Protein AF-A0A645AF85-F1 (afdb_monomer_lite)

Foldseek 3Di:
DVCPVVLLVDADEEEAEEQDDDPVVRVVVCPVVDPPSNVVSHLYYYYQYYKDQLVPDDPVVSVVVCVVVVHNHIDDPGPVVSVVVRVVSRPD

Organism: NCBI:txid1076179

InterPro domains:
  IPR026816 Flavodoxin domain [PF12724] (2-75)

Sequence (92 aa):
MEHKDQLLKKKLGLFICGMEEKEEEISKQLALNYPEDLLSHAVVKTSFGGQLLFSRMAPFTRWLMQKMSKTKEDVKKIRTNAINEFAQALAH

Radius of gyration: 16.24 Å; chains: 1; bounding box: 34×24×43 Å

Secondary structure (DSSP, 8-state):
-TTHHHHTTS--EEEE--S---HHHHHHHHHHHS-HHHHHH-SEEEE-EEEE-GGGS-HHHHHHHHHHHT-SSPEEEE-HHHHHHHHHHHH-

pLDDT: mean 92.66, std 6.54, range [58.16, 97.69]

Structure (mmCIF, N/CA/C/O backbone):
data_AF-A0A645AF85-F1
#
_entry.id   AF-A0A645AF85-F1
#
loop_
_atom_site.group_PDB
_atom_site.id
_atom_site.type_symbol
_atom_site.label_atom_id
_atom_site.label_alt_id
_atom_site.label_comp_id
_atom_site.label_asym_id
_atom_site.label_entity_id
_atom_site.label_seq_id
_atom_site.pdbx_PDB_ins_code
_atom_site.Cartn_x
_atom_site.Cartn_y
_atom_site.Cartn_z
_atom_site.occupancy
_atom_site.B_iso_or_equiv
_atom_site.auth_seq_id
_atom_site.auth_comp_id
_atom_site.auth_asym_id
_atom_site.auth_atom_id
_atom_site.pdbx_PDB_model_num
ATOM 1 N N . MET A 1 1 ? -14.927 14.305 0.775 1.00 58.16 1 MET A N 1
ATOM 2 C CA . MET A 1 1 ? -15.117 12.837 0.786 1.00 58.16 1 MET A CA 1
ATOM 3 C C . MET A 1 1 ? -16.445 12.540 1.463 1.00 58.16 1 MET A C 1
ATOM 5 O O . MET A 1 1 ? -16.549 12.763 2.661 1.00 58.16 1 MET A O 1
ATOM 9 N N . GLU A 1 2 ? -17.447 12.089 0.709 1.00 67.56 2 GLU A N 1
ATOM 10 C CA . GLU A 1 2 ? -18.859 12.004 1.140 1.00 67.56 2 GLU A CA 1
ATOM 11 C C . GLU A 1 2 ? -19.167 10.982 2.255 1.00 67.56 2 GLU A C 1
ATOM 13 O O . GLU A 1 2 ? -20.282 10.955 2.763 1.00 67.56 2 GLU A O 1
ATOM 18 N N . HIS A 1 3 ? -18.193 10.184 2.713 1.00 86.94 3 HIS A N 1
ATOM 19 C CA . HIS A 1 3 ? -18.426 9.143 3.730 1.00 86.94 3 HIS A CA 1
ATOM 20 C C . HIS A 1 3 ? -17.395 9.109 4.868 1.00 86.94 3 HIS A C 1
ATOM 22 O O . HIS A 1 3 ? -17.337 8.135 5.618 1.00 86.94 3 HIS A O 1
ATOM 28 N N . LYS A 1 4 ? -16.582 10.162 5.030 1.00 86.50 4 LYS A N 1
ATOM 29 C CA . LYS A 1 4 ? -15.508 10.207 6.042 1.00 86.50 4 LYS A CA 1
ATOM 30 C C . LYS A 1 4 ? -16.023 9.897 7.454 1.00 86.50 4 LYS A C 1
ATOM 32 O O . LYS A 1 4 ? -15.470 9.032 8.127 1.00 86.50 4 LYS A O 1
ATOM 37 N N . ASP A 1 5 ? -17.133 10.512 7.852 1.00 90.81 5 ASP A N 1
ATOM 38 C CA . ASP A 1 5 ? -17.722 10.326 9.187 1.00 90.81 5 ASP A CA 1
ATOM 39 C C . ASP A 1 5 ? -18.249 8.906 9.425 1.00 90.81 5 ASP A C 1
ATOM 41 O O . ASP A 1 5 ? -18.369 8.463 10.565 1.00 90.81 5 ASP A O 1
ATOM 45 N N . GLN A 1 6 ? -18.579 8.174 8.358 1.00 93.56 6 GLN A N 1
ATOM 46 C CA . GLN A 1 6 ? -18.990 6.775 8.457 1.00 93.56 6 GLN A CA 1
ATOM 47 C C . GLN A 1 6 ? -17.773 5.863 8.634 1.00 93.56 6 GLN A C 1
ATOM 49 O O . GLN A 1 6 ? -17.820 4.928 9.432 1.00 93.56 6 GLN A O 1
ATOM 54 N N . LEU A 1 7 ? -16.672 6.158 7.934 1.00 92.94 7 LEU A N 1
ATOM 55 C CA . LEU A 1 7 ? -15.418 5.408 8.040 1.00 92.94 7 LEU A CA 1
ATOM 56 C C . LEU A 1 7 ? -14.780 5.555 9.427 1.00 92.94 7 LEU A C 1
ATOM 58 O O . LEU A 1 7 ? -14.314 4.565 9.985 1.00 92.94 7 LEU A O 1
ATOM 62 N N . LEU A 1 8 ? -14.855 6.748 10.026 1.00 94.81 8 LEU A N 1
ATOM 63 C CA . LEU A 1 8 ? -14.379 7.015 11.392 1.00 94.81 8 LEU A CA 1
ATOM 64 C C . LEU A 1 8 ? -15.165 6.262 12.484 1.00 94.81 8 LEU A C 1
ATOM 66 O O . LEU A 1 8 ? -14.747 6.220 13.635 1.00 94.81 8 LEU A O 1
ATOM 70 N N . LYS A 1 9 ? -16.297 5.632 12.146 1.00 95.31 9 LYS A N 1
ATOM 71 C CA . LYS A 1 9 ? -17.093 4.800 13.069 1.00 95.31 9 LYS A CA 1
ATOM 72 C C . LYS A 1 9 ? -16.825 3.301 12.911 1.00 95.31 9 LYS A C 1
ATOM 74 O O 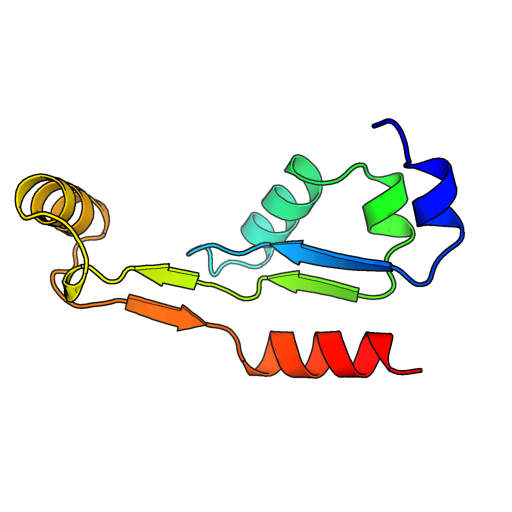. LYS A 1 9 ? -17.493 2.489 13.549 1.00 95.31 9 LYS A O 1
ATOM 79 N N . LYS A 1 10 ? -15.909 2.909 12.024 1.00 94.12 10 LYS A N 1
ATOM 80 C CA . LYS A 1 10 ? -15.596 1.509 11.713 1.00 94.12 10 LYS A CA 1
ATOM 81 C C . LYS A 1 10 ? -14.150 1.195 12.063 1.00 94.12 10 LYS A C 1
ATOM 83 O O . LYS A 1 10 ? -13.298 2.077 12.057 1.00 94.12 10 LYS A O 1
ATOM 88 N N . LYS A 1 11 ? -13.865 -0.084 12.304 1.00 95.12 11 LYS A N 1
ATOM 89 C CA . LYS A 1 11 ? -12.489 -0.579 12.301 1.00 95.12 11 LYS A CA 1
ATOM 90 C C . LYS A 1 11 ? -11.941 -0.444 10.879 1.00 95.12 11 LYS A C 1
ATOM 92 O O . LYS A 1 11 ? -12.494 -1.034 9.953 1.00 95.12 11 LYS A O 1
ATOM 97 N N . LEU A 1 12 ? -10.914 0.384 10.708 1.00 95.81 12 LEU A N 1
ATOM 98 C CA . LEU A 1 12 ? -10.424 0.807 9.397 1.00 95.81 12 LEU A CA 1
ATOM 99 C C . LEU A 1 12 ? -8.994 0.315 9.176 1.00 95.81 12 LEU A C 1
ATOM 101 O O . LEU A 1 12 ? -8.124 0.558 10.004 1.00 95.81 12 LEU A O 1
ATOM 105 N N . GLY A 1 13 ? -8.750 -0.338 8.044 1.00 97.12 13 GLY A N 1
ATOM 106 C CA . GLY A 1 13 ? -7.408 -0.617 7.542 1.00 97.12 13 GLY A CA 1
ATOM 107 C C . GLY A 1 13 ? -7.201 0.122 6.227 1.00 97.12 13 GLY A C 1
ATOM 108 O O . GLY A 1 13 ? -8.086 0.107 5.372 1.00 97.12 13 GLY A O 1
ATOM 109 N N . LEU A 1 14 ? -6.052 0.773 6.066 1.00 97.62 14 LEU A N 1
ATOM 110 C CA . LEU A 1 14 ? -5.701 1.513 4.853 1.00 97.62 14 LEU A CA 1
ATOM 111 C C . LEU A 1 14 ? -4.507 0.864 4.164 1.00 97.62 14 LEU A C 1
ATOM 113 O O . LEU A 1 14 ? -3.559 0.435 4.814 1.00 97.62 14 LEU A O 1
ATOM 117 N N . PHE A 1 15 ? -4.525 0.795 2.841 1.00 97.62 15 PHE A N 1
ATOM 118 C CA . PHE A 1 15 ? -3.393 0.248 2.112 1.00 97.62 15 PHE A CA 1
ATOM 119 C C . PHE A 1 15 ? -3.197 0.948 0.781 1.00 97.62 15 PHE A C 1
ATOM 121 O O . PHE A 1 15 ? -4.151 1.402 0.158 1.00 97.62 15 PHE A O 1
ATOM 128 N N . ILE A 1 16 ? -1.955 0.978 0.319 1.00 97.38 16 ILE A N 1
ATOM 129 C CA . ILE A 1 16 ? -1.624 1.368 -1.050 1.00 97.38 16 ILE A CA 1
ATOM 130 C C . ILE A 1 16 ? -0.978 0.202 -1.794 1.00 97.38 16 ILE A C 1
ATOM 132 O O . ILE A 1 16 ? -0.406 -0.709 -1.193 1.00 97.38 16 ILE A O 1
ATOM 136 N N . CYS A 1 17 ? -1.057 0.251 -3.120 1.00 96.00 17 CYS A N 1
ATOM 137 C CA . CYS A 1 17 ? -0.344 -0.656 -4.010 1.00 96.00 17 CYS A CA 1
ATOM 138 C C . CYS A 1 17 ? 0.615 0.166 -4.869 1.00 96.00 17 CYS A C 1
ATOM 140 O O . CYS A 1 17 ? 0.231 1.194 -5.426 1.00 96.00 17 CYS A O 1
ATOM 142 N N . GLY A 1 18 ? 1.855 -0.289 -5.000 1.00 92.38 18 GLY A N 1
ATOM 143 C CA . GLY A 1 18 ? 2.889 0.463 -5.696 1.00 92.38 18 GLY A CA 1
ATOM 144 C C . GLY A 1 18 ? 4.226 -0.261 -5.743 1.00 92.38 18 GLY A C 1
ATOM 145 O O . GLY A 1 18 ? 4.440 -1.265 -5.070 1.00 92.38 18 GLY A O 1
ATOM 146 N N . MET A 1 19 ? 5.130 0.263 -6.567 1.00 90.94 19 MET A N 1
ATOM 147 C CA . MET A 1 19 ? 6.483 -0.281 -6.740 1.00 90.94 19 MET A CA 1
ATOM 148 C C . MET A 1 19 ? 7.501 0.316 -5.761 1.00 90.94 19 MET A C 1
ATOM 150 O O . MET A 1 19 ? 8.665 -0.075 -5.797 1.00 90.94 19 MET A O 1
ATOM 154 N N . GLU A 1 20 ? 7.076 1.269 -4.930 1.00 92.44 20 GLU A N 1
ATOM 155 C CA . GLU A 1 20 ? 7.933 1.894 -3.930 1.00 92.44 20 GLU A CA 1
ATOM 156 C C . GLU A 1 20 ? 8.278 0.899 -2.822 1.00 92.44 20 GLU A C 1
ATOM 158 O O . GLU A 1 20 ? 7.427 0.144 -2.345 1.00 92.44 20 GLU A O 1
ATOM 163 N N . GLU A 1 21 ? 9.544 0.904 -2.416 1.00 89.62 21 GLU A N 1
ATOM 164 C CA . GLU A 1 21 ? 10.059 -0.001 -1.397 1.00 89.62 21 GLU A CA 1
ATOM 165 C C . GLU A 1 21 ? 10.485 0.716 -0.123 1.00 89.62 21 GLU A C 1
ATOM 167 O O . GLU A 1 21 ? 10.470 0.098 0.944 1.00 89.62 21 GLU A O 1
ATOM 172 N N . LYS A 1 22 ? 10.832 2.002 -0.222 1.00 94.25 22 LYS A N 1
ATOM 173 C CA . LYS A 1 22 ? 11.302 2.812 0.895 1.00 94.25 22 LYS A CA 1
ATOM 174 C C . LYS A 1 22 ? 10.137 3.208 1.788 1.00 94.25 22 LYS A C 1
ATOM 176 O O . LYS A 1 22 ? 9.180 3.832 1.338 1.00 94.25 22 LYS A O 1
ATOM 181 N N . GLU A 1 23 ? 10.272 2.912 3.074 1.00 93.00 23 GLU A N 1
ATOM 182 C CA . GLU A 1 23 ? 9.227 3.163 4.068 1.00 93.00 23 GLU A CA 1
ATOM 183 C C . GLU A 1 23 ? 8.833 4.646 4.169 1.00 93.00 23 GLU A C 1
ATOM 185 O O . GLU A 1 23 ? 7.657 4.979 4.310 1.00 93.00 23 GLU A O 1
ATOM 190 N N . GLU A 1 24 ? 9.803 5.553 4.023 1.00 95.75 24 GLU A N 1
ATOM 191 C CA . GLU A 1 24 ? 9.556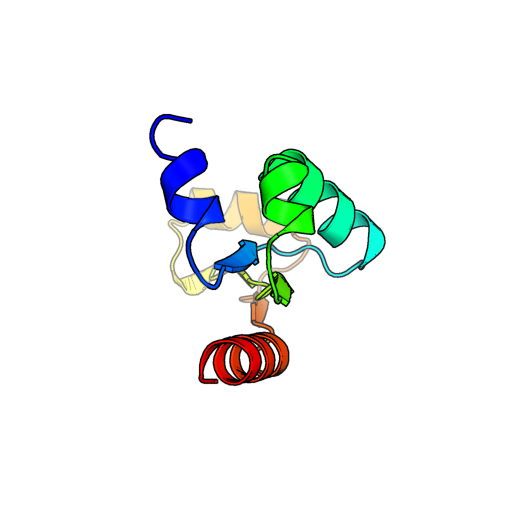 6.999 4.041 1.00 95.75 24 GLU A CA 1
ATOM 192 C C . GLU A 1 24 ? 8.671 7.446 2.865 1.00 95.75 24 GLU A C 1
ATOM 194 O O . GLU A 1 24 ? 7.732 8.221 3.040 1.00 95.75 24 GLU A O 1
ATOM 199 N N . GLU A 1 25 ? 8.925 6.919 1.666 1.00 96.75 25 GLU A N 1
ATOM 200 C CA . GLU A 1 25 ? 8.148 7.244 0.468 1.00 96.75 25 GLU A CA 1
ATOM 201 C C . GLU A 1 25 ? 6.766 6.579 0.491 1.00 96.75 25 GLU A C 1
ATOM 203 O O . GLU A 1 25 ? 5.775 7.198 0.105 1.00 96.75 25 GLU A O 1
ATOM 208 N N . ILE A 1 26 ? 6.660 5.362 1.034 1.00 96.12 26 ILE A N 1
ATOM 209 C CA . ILE A 1 26 ? 5.372 4.705 1.310 1.00 96.12 26 ILE A CA 1
ATOM 210 C C . ILE A 1 26 ? 4.538 5.552 2.280 1.00 96.12 26 ILE A C 1
ATOM 212 O O . ILE A 1 26 ? 3.352 5.784 2.037 1.00 96.12 26 ILE A O 1
ATOM 216 N N . SER A 1 27 ? 5.157 6.068 3.344 1.00 95.50 27 SER A N 1
ATOM 217 C CA . SER A 1 27 ? 4.495 6.939 4.321 1.00 95.50 27 SER A CA 1
ATOM 218 C C . SER A 1 27 ? 4.003 8.239 3.683 1.00 95.50 27 SER A C 1
ATOM 220 O O . SER A 1 27 ? 2.860 8.642 3.908 1.00 95.50 27 SER A O 1
ATOM 222 N N . LYS A 1 28 ? 4.816 8.864 2.819 1.00 97.19 28 LYS A N 1
ATOM 223 C CA . LYS A 1 28 ? 4.404 10.039 2.031 1.00 97.19 28 LYS A CA 1
ATOM 224 C C . LYS A 1 28 ? 3.231 9.715 1.109 1.00 97.19 28 LYS A C 1
ATOM 226 O O . LYS A 1 28 ? 2.275 10.480 1.049 1.00 97.19 28 LYS A O 1
ATOM 231 N N . GLN A 1 29 ? 3.260 8.574 0.421 1.00 96.81 29 GLN A N 1
ATOM 232 C CA . GLN A 1 29 ? 2.162 8.154 -0.450 1.00 96.81 29 GLN A CA 1
ATOM 233 C C . GLN A 1 29 ? 0.871 7.907 0.332 1.00 96.81 29 GLN A C 1
ATOM 235 O O . GLN A 1 29 ? -0.191 8.330 -0.117 1.00 96.81 29 GLN A O 1
ATOM 240 N N . LEU A 1 30 ? 0.940 7.288 1.511 1.00 97.06 30 LEU A N 1
ATOM 241 C CA . LEU A 1 30 ? -0.220 7.142 2.392 1.00 97.06 30 LEU A CA 1
ATOM 242 C C . LEU A 1 30 ? -0.795 8.512 2.784 1.00 97.06 30 LEU A C 1
ATOM 244 O O . LEU A 1 30 ? -2.001 8.708 2.655 1.00 97.06 30 LEU A O 1
ATOM 248 N N . ALA A 1 31 ? 0.057 9.466 3.174 1.00 96.62 31 ALA A N 1
ATOM 249 C CA . ALA A 1 31 ? -0.339 10.837 3.515 1.00 96.62 31 ALA A CA 1
ATOM 250 C C . ALA A 1 31 ? -0.945 11.619 2.336 1.00 96.62 31 ALA A C 1
ATOM 252 O O . ALA A 1 31 ? -1.844 12.431 2.527 1.00 96.62 31 ALA A O 1
ATOM 253 N N . LEU A 1 32 ? -0.479 11.365 1.111 1.00 96.62 32 LEU A N 1
ATOM 254 C CA . LEU A 1 32 ? -1.014 11.993 -0.101 1.00 96.62 32 LEU A CA 1
ATOM 255 C C . LEU A 1 32 ? -2.360 11.402 -0.536 1.00 96.62 32 LEU A C 1
ATOM 257 O O . LEU A 1 32 ? -3.182 12.112 -1.110 1.00 96.62 32 LEU A O 1
ATOM 261 N N . ASN A 1 33 ? -2.578 10.105 -0.304 1.00 95.50 33 ASN A N 1
ATOM 262 C CA . ASN A 1 33 ? -3.776 9.402 -0.771 1.00 95.50 33 ASN A CA 1
ATOM 263 C C . ASN A 1 33 ? -4.916 9.400 0.255 1.00 95.50 33 ASN A C 1
ATOM 265 O O . ASN A 1 33 ? -6.076 9.235 -0.128 1.00 95.50 33 ASN A O 1
ATOM 269 N N . TYR A 1 34 ? -4.613 9.589 1.541 1.00 95.81 34 TYR A N 1
ATOM 270 C CA . TYR A 1 34 ? -5.602 9.534 2.611 1.00 95.81 34 TYR A CA 1
ATOM 271 C C . TYR A 1 34 ? -5.575 10.789 3.490 1.00 95.81 34 TYR A C 1
ATOM 273 O O . TYR A 1 34 ? -4.504 11.263 3.855 1.00 95.81 34 TYR A O 1
ATOM 281 N N . PRO A 1 35 ? -6.749 11.307 3.898 1.00 95.19 35 PRO A N 1
ATOM 282 C CA . PRO A 1 35 ? -6.837 12.345 4.918 1.00 95.19 35 PRO A CA 1
ATOM 283 C C . PRO A 1 35 ? -6.173 11.919 6.231 1.00 95.19 35 PRO A C 1
ATOM 285 O O . PRO A 1 35 ? -6.326 10.772 6.658 1.00 95.19 35 PRO A O 1
ATOM 288 N N . GLU A 1 36 ? -5.537 12.871 6.913 1.00 95.56 36 GLU A N 1
ATOM 289 C CA . GLU A 1 36 ? -4.839 12.652 8.187 1.00 95.56 36 GLU A CA 1
ATOM 290 C C . GLU A 1 36 ? -5.723 11.971 9.242 1.00 95.56 36 GLU A C 1
ATOM 292 O O . GLU A 1 36 ? -5.313 10.979 9.837 1.00 95.56 36 GLU A O 1
ATOM 297 N N . ASP A 1 37 ? -6.975 12.407 9.400 1.00 95.38 37 ASP A N 1
ATOM 298 C CA . ASP A 1 37 ? -7.887 11.800 10.378 1.00 95.38 37 ASP A CA 1
ATOM 299 C C . ASP A 1 37 ? -8.150 10.311 10.105 1.00 95.38 37 ASP A C 1
ATOM 301 O O . ASP A 1 37 ? -8.265 9.524 11.039 1.00 95.38 37 ASP A O 1
ATOM 305 N N . LEU A 1 38 ? -8.215 9.894 8.832 1.00 96.00 38 LEU A N 1
ATOM 306 C CA . LEU A 1 38 ? -8.374 8.475 8.491 1.00 96.00 38 LEU A CA 1
ATOM 307 C C . LEU A 1 38 ? -7.077 7.698 8.739 1.00 96.00 38 LEU A C 1
ATOM 309 O O . LEU A 1 38 ? -7.131 6.558 9.190 1.00 96.00 38 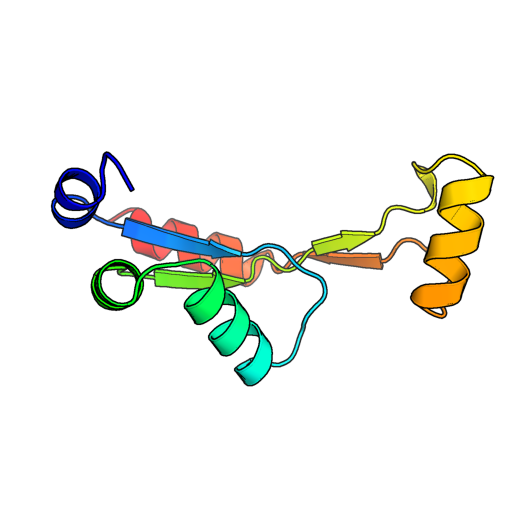LEU A O 1
ATOM 313 N N . LEU A 1 39 ? -5.919 8.311 8.479 1.00 96.62 39 LEU A N 1
ATOM 314 C CA . LEU A 1 39 ? -4.605 7.716 8.748 1.00 96.62 39 LEU A CA 1
ATOM 315 C C . LEU A 1 39 ? -4.322 7.539 10.239 1.00 96.62 39 LEU A C 1
ATOM 317 O O . LEU A 1 39 ? -3.593 6.613 10.609 1.00 96.62 39 LEU A O 1
ATOM 321 N N . SER A 1 40 ? -4.854 8.437 11.064 1.00 96.19 40 SER A N 1
ATOM 322 C CA . SER A 1 40 ? -4.768 8.387 12.523 1.00 96.19 40 SER A CA 1
ATOM 323 C C . SER A 1 40 ? -5.781 7.409 13.117 1.00 96.19 40 SER A C 1
ATOM 325 O O . SER A 1 40 ? -5.475 6.740 14.097 1.00 96.19 40 SER A O 1
ATOM 327 N N . HIS A 1 41 ? -6.965 7.286 12.508 1.00 96.81 41 HIS A N 1
ATOM 328 C CA . HIS A 1 41 ? -8.014 6.352 12.933 1.00 96.81 41 HIS A CA 1
ATOM 329 C C . HIS A 1 41 ? -7.754 4.896 12.519 1.00 96.81 41 HIS A C 1
ATOM 331 O O . HIS A 1 41 ? -8.229 3.965 13.169 1.00 96.81 41 HIS A O 1
ATOM 337 N N . ALA A 1 42 ? -7.032 4.673 11.419 1.00 96.94 42 ALA A N 1
ATOM 338 C CA . ALA A 1 42 ? -6.776 3.332 10.912 1.00 96.94 42 ALA A CA 1
ATOM 339 C C . ALA A 1 42 ? -5.953 2.484 11.897 1.00 96.94 42 ALA A C 1
ATOM 341 O O . ALA A 1 42 ? -4.885 2.890 12.349 1.00 96.94 42 ALA A O 1
ATOM 342 N N . VAL A 1 43 ? -6.417 1.260 12.164 1.00 97.31 43 VAL A N 1
ATOM 343 C CA . VAL A 1 43 ? -5.737 0.303 13.058 1.00 97.31 43 VAL A CA 1
ATOM 344 C C . VAL A 1 43 ? -4.513 -0.334 12.406 1.00 97.31 43 VAL A C 1
ATOM 346 O O . VAL A 1 43 ? -3.635 -0.853 13.087 1.00 97.31 43 VAL A O 1
ATOM 349 N N . VAL A 1 44 ? -4.463 -0.315 11.075 1.00 97.12 44 VAL A N 1
ATOM 350 C CA . VAL A 1 44 ? -3.331 -0.789 10.287 1.00 97.12 44 VAL A CA 1
ATOM 351 C C . VAL A 1 44 ? -3.241 0.024 9.001 1.00 97.12 44 VAL A C 1
ATOM 353 O O . VAL A 1 44 ? -4.255 0.329 8.364 1.00 97.12 44 VAL A O 1
ATOM 356 N N . LYS A 1 45 ? -2.015 0.384 8.623 1.00 97.06 45 LYS A N 1
ATOM 357 C CA . LYS A 1 45 ? -1.707 1.072 7.372 1.00 97.06 45 LYS A CA 1
ATOM 358 C C . LYS A 1 45 ? -0.428 0.518 6.770 1.00 97.06 45 LYS A C 1
ATOM 360 O O . LYS A 1 45 ? 0.565 0.395 7.478 1.00 97.06 45 LYS A O 1
ATOM 365 N N . THR A 1 46 ? -0.460 0.129 5.499 1.00 96.62 46 THR A N 1
ATOM 366 C CA . THR A 1 46 ? 0.696 -0.523 4.865 1.00 96.62 46 THR A CA 1
ATOM 367 C C . THR A 1 46 ? 0.690 -0.401 3.340 1.00 96.62 46 THR A C 1
ATOM 369 O O . THR A 1 46 ? -0.273 0.066 2.734 1.00 96.62 46 THR A O 1
ATOM 372 N N . SER A 1 47 ? 1.774 -0.838 2.704 1.00 97.31 47 SER A N 1
ATOM 373 C CA . SER A 1 47 ? 1.838 -1.066 1.263 1.00 97.31 47 SER A CA 1
ATOM 374 C C . SER A 1 47 ? 1.796 -2.561 0.978 1.00 97.31 47 SER A C 1
ATOM 376 O O . SER A 1 47 ? 2.590 -3.334 1.516 1.00 97.31 47 SER A O 1
ATOM 378 N N . PHE A 1 48 ? 0.918 -2.974 0.069 1.00 97.69 48 PHE A N 1
ATOM 379 C CA . PHE A 1 48 ? 0.884 -4.349 -0.436 1.00 97.69 48 PHE A CA 1
ATOM 380 C C . PHE A 1 48 ? 1.935 -4.602 -1.522 1.00 97.69 48 PHE A C 1
ATOM 382 O O . PHE A 1 48 ? 2.048 -5.717 -2.036 1.00 97.69 48 PHE A O 1
ATOM 389 N N . GLY A 1 49 ? 2.732 -3.586 -1.859 1.00 96.19 49 GLY A N 1
ATOM 390 C CA . GLY A 1 49 ? 3.643 -3.632 -2.989 1.00 96.19 49 GLY A CA 1
ATOM 391 C C . GLY A 1 49 ? 2.880 -3.687 -4.311 1.00 96.19 49 GLY A C 1
ATOM 392 O O . GLY A 1 49 ? 1.777 -3.149 -4.440 1.00 96.19 49 GLY A O 1
ATOM 393 N N . GLY A 1 50 ? 3.469 -4.321 -5.321 1.00 93.88 50 GLY A N 1
ATOM 394 C CA . GLY A 1 50 ? 2.891 -4.314 -6.658 1.00 93.88 50 GLY A CA 1
ATOM 395 C C . GLY A 1 50 ? 3.564 -5.264 -7.632 1.00 93.88 50 GLY A C 1
ATOM 396 O O . GLY A 1 50 ? 4.535 -5.953 -7.313 1.00 93.88 50 GLY A O 1
ATOM 397 N N . GLN A 1 51 ? 3.022 -5.306 -8.847 1.00 93.25 51 GLN A N 1
ATOM 398 C CA . GLN A 1 51 ? 3.600 -6.067 -9.945 1.00 93.25 51 GLN A CA 1
ATOM 399 C C . GLN A 1 51 ? 3.539 -5.294 -11.262 1.00 93.25 51 GLN A C 1
ATOM 401 O O . GLN A 1 51 ? 2.554 -4.618 -11.559 1.00 93.25 51 GLN A O 1
ATOM 406 N N . LEU A 1 52 ? 4.583 -5.451 -12.071 1.00 90.56 52 LEU A N 1
ATOM 407 C CA . LEU A 1 52 ? 4.654 -4.999 -13.455 1.00 90.56 52 LEU A CA 1
ATOM 408 C C . LEU A 1 52 ? 4.749 -6.230 -14.350 1.00 90.56 52 LEU A C 1
ATOM 410 O O . LEU A 1 52 ? 5.800 -6.859 -14.441 1.00 90.56 52 LEU A O 1
ATOM 414 N N . LEU A 1 53 ? 3.635 -6.585 -14.991 1.00 92.25 53 LEU A N 1
ATOM 415 C CA . LEU A 1 53 ? 3.537 -7.757 -15.860 1.00 92.25 53 LEU A CA 1
ATOM 416 C C . LEU A 1 53 ? 3.695 -7.346 -17.329 1.00 92.25 53 LEU A C 1
ATOM 418 O O . LEU A 1 53 ? 2.710 -7.193 -18.050 1.00 92.25 53 LEU A O 1
ATOM 422 N N . PHE A 1 54 ? 4.937 -7.162 -17.776 1.00 90.94 54 PHE A N 1
ATOM 423 C CA . PHE A 1 54 ? 5.280 -6.866 -19.172 1.00 90.94 54 PHE A CA 1
ATOM 424 C C . PHE A 1 54 ? 4.773 -7.934 -20.136 1.00 90.94 54 PHE A C 1
ATOM 426 O O . PHE A 1 54 ? 4.377 -7.612 -21.254 1.00 90.94 54 PHE A O 1
ATOM 433 N N . SER A 1 55 ? 4.758 -9.193 -19.697 1.00 89.44 55 SER A N 1
ATOM 434 C CA . SER A 1 55 ? 4.209 -10.329 -20.443 1.00 89.44 55 SER A CA 1
ATOM 435 C C . SER A 1 55 ? 2.737 -10.154 -20.829 1.00 89.44 55 SER A C 1
ATOM 437 O O . SER A 1 55 ? 2.290 -10.748 -21.806 1.00 89.44 55 SER A O 1
ATOM 439 N N . ARG A 1 56 ? 1.994 -9.317 -20.093 1.00 90.75 56 ARG A N 1
ATOM 440 C CA . ARG A 1 56 ? 0.565 -9.049 -20.303 1.00 90.75 56 ARG A CA 1
ATOM 441 C C . ARG A 1 56 ? 0.282 -7.690 -20.952 1.00 90.75 56 ARG A C 1
ATOM 443 O O . ARG A 1 56 ? -0.879 -7.319 -21.086 1.00 90.75 56 ARG A O 1
ATOM 450 N N . MET A 1 57 ? 1.315 -6.937 -21.336 1.00 91.06 57 MET A N 1
ATOM 451 C CA . MET A 1 57 ? 1.175 -5.615 -21.956 1.00 91.06 57 MET A CA 1
ATOM 452 C C . MET A 1 57 ? 1.246 -5.686 -23.486 1.00 91.06 57 MET A C 1
ATOM 454 O O . MET A 1 57 ? 1.962 -6.513 -24.051 1.00 91.06 57 MET A O 1
ATOM 458 N N . ALA A 1 58 ? 0.569 -4.752 -24.164 1.00 94.44 58 ALA A N 1
ATOM 459 C CA . ALA A 1 58 ? 0.724 -4.552 -25.605 1.00 94.44 58 ALA A CA 1
ATOM 460 C C . ALA A 1 58 ? 2.185 -4.185 -25.961 1.00 94.44 58 ALA A C 1
ATOM 462 O O . ALA A 1 58 ? 2.840 -3.510 -25.162 1.00 94.44 58 ALA A O 1
ATOM 463 N N . PRO A 1 59 ? 2.708 -4.553 -27.149 1.00 89.56 59 PRO A N 1
ATOM 464 C CA . PRO A 1 59 ? 4.134 -4.415 -27.474 1.00 89.56 59 PRO A CA 1
ATOM 465 C C . PRO A 1 59 ? 4.710 -3.002 -27.295 1.00 89.56 59 PRO A C 1
ATOM 467 O O . PRO A 1 59 ? 5.802 -2.849 -26.750 1.00 89.56 59 PRO A O 1
ATOM 470 N N . PHE A 1 60 ? 3.967 -1.964 -27.693 1.00 92.25 60 PHE A N 1
ATOM 471 C CA . PHE A 1 60 ? 4.405 -0.571 -27.558 1.00 92.25 60 PHE A CA 1
ATOM 472 C C . PHE A 1 60 ? 4.465 -0.117 -26.089 1.00 92.25 60 PHE A C 1
ATOM 474 O O . PHE A 1 60 ? 5.497 0.371 -25.627 1.00 92.25 60 PHE A O 1
ATOM 481 N N . THR A 1 61 ? 3.393 -0.347 -25.324 1.00 89.81 61 THR A N 1
ATOM 482 C CA . THR A 1 61 ? 3.330 -0.037 -23.885 1.00 89.81 61 THR A CA 1
ATOM 483 C C . THR A 1 61 ? 4.377 -0.821 -23.100 1.00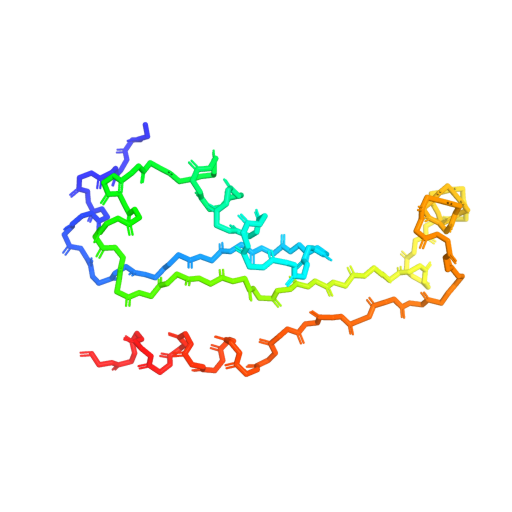 89.81 61 THR A C 1
ATOM 485 O O . THR A 1 61 ? 5.039 -0.269 -22.221 1.00 89.81 61 THR A O 1
ATOM 488 N N . ARG A 1 62 ? 4.578 -2.094 -23.461 1.00 90.75 62 ARG A N 1
ATOM 489 C CA . ARG A 1 62 ? 5.615 -2.958 -22.901 1.00 90.75 62 ARG A CA 1
ATOM 490 C C . ARG A 1 62 ? 6.994 -2.336 -23.089 1.00 90.75 62 ARG A C 1
ATOM 492 O O . ARG A 1 62 ? 7.717 -2.197 -22.110 1.00 90.75 62 ARG A O 1
ATOM 499 N N . TRP A 1 63 ? 7.348 -1.941 -24.313 1.00 89.56 63 TRP A N 1
ATOM 500 C CA . TRP A 1 63 ? 8.658 -1.358 -24.612 1.00 89.56 63 TRP A CA 1
ATOM 501 C C . TRP A 1 63 ? 8.917 -0.068 -23.821 1.00 89.56 63 TRP A C 1
ATOM 503 O O . TRP A 1 63 ? 9.985 0.083 -23.222 1.00 89.56 63 TRP A O 1
ATOM 513 N N . LEU A 1 64 ? 7.924 0.826 -23.748 1.00 90.75 64 LEU A N 1
ATOM 514 C CA . LEU A 1 64 ? 8.020 2.062 -22.966 1.00 90.75 64 LEU A CA 1
ATOM 515 C C . LEU A 1 64 ? 8.249 1.769 -21.474 1.00 90.75 64 LEU A C 1
ATOM 517 O O . LEU A 1 64 ? 9.186 2.293 -20.870 1.00 90.75 64 LEU A O 1
ATOM 521 N N . MET A 1 65 ? 7.439 0.883 -20.892 1.00 88.94 65 MET A N 1
ATOM 522 C CA . MET A 1 65 ? 7.531 0.530 -19.475 1.00 88.94 65 MET A CA 1
ATOM 523 C C . MET A 1 65 ? 8.844 -0.203 -19.144 1.00 88.94 65 MET A C 1
ATOM 525 O O . MET A 1 65 ? 9.440 0.048 -18.095 1.00 88.94 65 MET A O 1
ATOM 529 N N . GLN A 1 66 ? 9.341 -1.076 -20.028 1.00 89.00 66 GLN A N 1
ATOM 530 C CA . GLN A 1 66 ? 10.634 -1.756 -19.853 1.00 89.00 66 GLN A CA 1
ATOM 531 C C . GLN A 1 66 ? 11.793 -0.751 -19.821 1.00 89.00 66 GLN A C 1
ATOM 533 O O . GLN A 1 66 ? 12.711 -0.860 -19.008 1.00 89.00 66 GLN A O 1
ATOM 538 N N . LYS A 1 67 ? 11.727 0.281 -20.671 1.00 88.62 67 LYS A N 1
ATOM 539 C CA . LYS A 1 67 ? 12.725 1.354 -20.699 1.00 88.62 67 LYS A CA 1
ATOM 540 C C . LYS A 1 67 ? 12.726 2.171 -19.403 1.00 88.62 67 LYS A C 1
ATOM 542 O O . LYS A 1 67 ? 13.798 2.470 -18.886 1.00 88.62 67 LYS A O 1
ATOM 547 N N . MET A 1 68 ? 11.550 2.499 -18.862 1.00 87.25 68 MET A N 1
ATOM 548 C CA . MET A 1 68 ? 11.427 3.268 -17.612 1.00 87.25 68 MET A CA 1
ATOM 549 C C . MET A 1 68 ? 11.852 2.462 -16.379 1.00 87.25 68 MET A C 1
ATOM 551 O O . MET A 1 68 ? 12.541 2.980 -15.505 1.00 87.25 68 MET A O 1
ATOM 555 N N . SER A 1 69 ? 11.472 1.186 -16.323 1.00 82.81 69 SER A N 1
ATOM 556 C CA . SER A 1 69 ? 11.773 0.291 -15.197 1.00 82.81 69 SER A CA 1
ATOM 557 C C . SER A 1 69 ? 13.195 -0.277 -15.209 1.00 82.81 69 SER A C 1
ATOM 559 O O . SER A 1 69 ? 13.601 -0.914 -14.240 1.00 82.81 69 SER A O 1
ATOM 561 N N . LYS A 1 70 ? 13.956 -0.060 -16.293 1.00 86.25 70 LYS A N 1
ATOM 562 C CA . LYS A 1 70 ? 15.305 -0.613 -16.515 1.00 86.25 70 LYS A CA 1
ATOM 563 C C . LYS A 1 70 ? 15.364 -2.147 -16.436 1.00 86.25 70 LYS A C 1
ATOM 565 O O . LYS A 1 70 ? 16.438 -2.710 -16.246 1.00 86.25 70 LYS A O 1
ATOM 570 N N . THR A 1 71 ? 14.233 -2.828 -16.618 1.00 85.88 71 THR A N 1
ATOM 571 C CA . THR A 1 71 ? 14.135 -4.290 -16.671 1.00 85.88 71 THR A CA 1
ATOM 572 C C . THR A 1 71 ? 13.244 -4.725 -17.829 1.00 85.88 71 THR A C 1
ATOM 574 O O . THR A 1 71 ? 12.362 -3.993 -18.274 1.00 85.88 71 THR A O 1
ATOM 577 N N . LYS A 1 72 ? 13.495 -5.927 -18.352 1.00 83.25 72 LYS A N 1
ATOM 578 C CA . LYS A 1 72 ? 12.687 -6.543 -19.415 1.00 83.25 72 LYS A CA 1
ATOM 579 C C . LYS A 1 72 ? 11.760 -7.643 -18.898 1.00 83.25 72 LYS A C 1
ATOM 581 O O . LYS A 1 72 ? 10.874 -8.073 -19.643 1.00 83.25 72 LYS A O 1
ATOM 586 N N . GLU A 1 73 ? 11.969 -8.072 -17.659 1.00 89.75 73 GLU A N 1
ATOM 587 C CA . GLU A 1 73 ? 11.265 -9.178 -17.017 1.00 89.75 73 GLU A CA 1
ATOM 588 C C . GLU A 1 73 ? 10.151 -8.676 -16.110 1.00 89.75 73 GLU A C 1
ATOM 590 O O . GLU A 1 73 ? 10.233 -7.576 -15.561 1.00 89.75 73 GLU A O 1
ATOM 595 N N . ASP A 1 74 ? 9.110 -9.496 -15.956 1.00 91.75 74 ASP A N 1
ATOM 596 C CA . ASP A 1 74 ? 8.002 -9.202 -15.054 1.00 91.75 74 ASP A CA 1
ATOM 597 C C . ASP A 1 74 ? 8.522 -8.981 -13.632 1.00 91.75 74 ASP A C 1
ATOM 599 O O . ASP A 1 74 ? 9.206 -9.831 -13.062 1.00 91.75 74 ASP A O 1
ATOM 603 N N . VAL A 1 75 ? 8.150 -7.855 -13.030 1.00 91.12 75 VAL A N 1
ATOM 604 C CA . VAL A 1 75 ? 8.516 -7.551 -11.648 1.00 91.12 75 VAL A CA 1
ATOM 605 C C . VAL A 1 75 ? 7.355 -7.930 -10.753 1.00 91.12 75 VAL A C 1
ATOM 607 O O . VAL A 1 75 ? 6.243 -7.440 -10.937 1.00 91.12 75 VAL A O 1
ATOM 610 N N . LYS A 1 76 ? 7.610 -8.784 -9.765 1.00 92.44 76 LYS A N 1
ATOM 611 C CA . LYS A 1 76 ? 6.618 -9.210 -8.775 1.00 92.44 76 LYS A CA 1
ATOM 612 C C . LYS A 1 76 ? 7.149 -8.880 -7.390 1.00 92.44 76 LYS A C 1
ATOM 614 O O . LYS A 1 76 ? 8.009 -9.580 -6.871 1.00 92.44 76 LYS A O 1
ATOM 619 N N . LYS A 1 77 ? 6.648 -7.791 -6.817 1.00 93.06 77 LYS A N 1
ATOM 620 C CA . LYS A 1 77 ? 7.038 -7.261 -5.504 1.00 93.06 77 LYS A CA 1
ATOM 621 C C . LYS A 1 77 ? 5.821 -7.161 -4.586 1.00 93.06 77 LYS A C 1
ATOM 623 O O . LYS A 1 77 ? 5.683 -6.216 -3.817 1.00 93.06 77 LYS A O 1
ATOM 628 N N . ILE A 1 78 ? 4.904 -8.121 -4.705 1.00 95.94 78 ILE A N 1
ATOM 629 C CA . ILE A 1 78 ? 3.744 -8.218 -3.819 1.00 95.94 78 ILE A CA 1
ATOM 630 C C . ILE A 1 78 ? 4.247 -8.596 -2.423 1.00 95.94 78 ILE A C 1
ATOM 632 O O . ILE A 1 78 ? 4.959 -9.586 -2.256 1.00 95.94 78 ILE A O 1
ATOM 636 N N . ARG A 1 79 ? 3.871 -7.808 -1.418 1.00 95.56 79 ARG A N 1
ATOM 637 C CA . ARG A 1 79 ? 4.251 -8.003 -0.016 1.00 95.56 79 ARG A CA 1
ATOM 638 C C . ARG A 1 79 ? 3.213 -8.878 0.684 1.00 95.56 79 ARG A C 1
ATOM 640 O O . ARG A 1 79 ? 2.423 -8.395 1.488 1.00 95.56 79 ARG A O 1
ATOM 647 N N . THR A 1 80 ? 3.208 -10.175 0.381 1.00 96.25 80 THR A N 1
ATOM 648 C CA . THR A 1 80 ? 2.218 -11.123 0.932 1.00 96.25 80 THR A CA 1
ATOM 649 C C . THR A 1 80 ? 2.211 -11.151 2.462 1.00 96.25 80 THR A C 1
ATOM 651 O O . THR A 1 80 ? 1.145 -11.241 3.060 1.00 96.25 80 THR A O 1
ATOM 654 N N . ASN A 1 81 ? 3.372 -10.993 3.104 1.00 96.75 81 ASN A N 1
ATOM 655 C CA . ASN A 1 81 ? 3.452 -10.890 4.565 1.00 96.75 81 ASN A CA 1
ATOM 656 C C . ASN A 1 81 ? 2.679 -9.672 5.087 1.00 96.75 81 ASN A C 1
ATOM 658 O O . ASN A 1 81 ? 1.841 -9.829 5.965 1.00 96.75 81 ASN A O 1
ATOM 662 N N . ALA A 1 82 ? 2.862 -8.499 4.470 1.00 95.88 82 ALA A N 1
ATOM 663 C CA . ALA A 1 82 ? 2.128 -7.287 4.836 1.00 95.88 82 A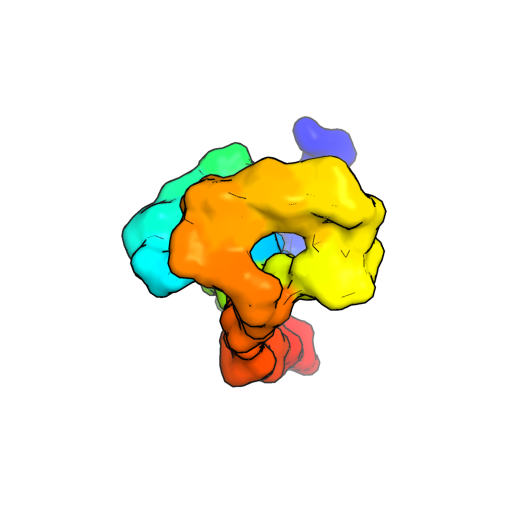LA A CA 1
ATOM 664 C C . ALA A 1 82 ? 0.612 -7.439 4.619 1.00 95.88 82 ALA A C 1
ATOM 666 O O . ALA A 1 82 ? -0.174 -6.936 5.414 1.00 95.88 82 ALA A O 1
ATOM 667 N N . ILE A 1 83 ? 0.189 -8.161 3.574 1.00 97.38 83 ILE A N 1
ATOM 668 C CA . ILE A 1 83 ? -1.230 -8.481 3.337 1.00 97.38 83 ILE A CA 1
ATOM 669 C C . ILE A 1 83 ? -1.781 -9.372 4.458 1.00 97.38 83 ILE A C 1
ATOM 671 O O . ILE A 1 83 ? -2.871 -9.118 4.968 1.00 97.38 83 ILE A O 1
ATOM 675 N N . ASN A 1 84 ? -1.034 -10.403 4.855 1.00 97.69 84 ASN A N 1
ATOM 676 C CA . ASN A 1 84 ? -1.448 -11.316 5.919 1.00 97.69 84 ASN A CA 1
ATOM 677 C C . ASN A 1 84 ? -1.526 -10.604 7.276 1.00 97.69 84 ASN A C 1
ATOM 679 O O . ASN A 1 84 ? -2.529 -10.734 7.973 1.00 97.69 84 ASN A O 1
ATOM 683 N N . GLU A 1 85 ? -0.507 -9.819 7.628 1.00 96.81 85 GLU A N 1
ATOM 684 C CA . GLU A 1 85 ? -0.475 -9.004 8.850 1.00 96.81 85 GLU A CA 1
ATOM 685 C C . GLU A 1 85 ? -1.626 -7.990 8.872 1.00 96.81 85 GLU A C 1
ATOM 687 O O . GLU A 1 85 ? -2.316 -7.845 9.880 1.00 96.81 85 GLU A O 1
ATOM 692 N N . PHE A 1 86 ? -1.899 -7.345 7.735 1.00 97.56 86 PHE A N 1
ATOM 693 C CA . PHE A 1 86 ? -3.038 -6.446 7.574 1.00 97.56 86 PHE A CA 1
ATOM 694 C C . PHE A 1 86 ? -4.374 -7.156 7.819 1.00 97.56 86 PHE A C 1
ATOM 696 O O . PHE A 1 86 ? -5.219 -6.652 8.559 1.00 97.56 86 PHE A O 1
ATOM 703 N N . ALA A 1 87 ? -4.568 -8.336 7.225 1.00 97.31 87 ALA A N 1
ATOM 704 C CA . ALA A 1 87 ? -5.787 -9.117 7.404 1.00 97.31 87 ALA A CA 1
ATOM 705 C C . ALA A 1 87 ? -5.971 -9.557 8.865 1.00 97.31 87 ALA A C 1
ATOM 707 O O . ALA A 1 87 ? -7.069 -9.439 9.407 1.00 97.31 87 ALA A O 1
ATOM 708 N N . GLN A 1 88 ? -4.897 -9.998 9.526 1.00 96.81 88 GLN A N 1
ATOM 709 C CA . GLN A 1 88 ? -4.915 -10.366 10.945 1.00 96.81 88 GLN A CA 1
ATOM 710 C C . GLN A 1 88 ? -5.278 -9.175 11.838 1.00 96.81 88 GLN A C 1
ATOM 712 O O . GLN A 1 88 ? -6.125 -9.305 12.721 1.00 96.81 88 GLN A O 1
ATOM 717 N N . ALA A 1 89 ? -4.713 -7.994 11.569 1.00 95.62 89 ALA A N 1
ATOM 718 C CA . ALA A 1 89 ? -5.027 -6.778 12.314 1.00 95.62 89 ALA A CA 1
ATOM 719 C C . ALA A 1 89 ? -6.516 -6.392 12.224 1.00 95.62 89 ALA A C 1
ATOM 721 O O . ALA A 1 89 ? -7.050 -5.793 13.159 1.00 95.62 89 ALA A O 1
ATOM 722 N N . LEU A 1 90 ? -7.207 -6.760 11.139 1.00 94.50 90 LEU A N 1
ATOM 723 C CA . LEU A 1 90 ? -8.637 -6.505 10.936 1.00 94.50 90 LEU A CA 1
ATOM 724 C C . LEU A 1 90 ? -9.570 -7.625 11.412 1.00 94.50 90 LEU A C 1
ATOM 726 O O . LEU A 1 90 ? -10.758 -7.363 11.560 1.00 94.50 90 LEU A O 1
ATOM 730 N N . ALA A 1 91 ? -9.066 -8.836 11.656 1.00 90.44 91 ALA A N 1
ATOM 731 C CA . ALA A 1 91 ? -9.889 -9.998 12.005 1.00 90.44 91 ALA A CA 1
ATOM 732 C C . ALA A 1 91 ? -10.456 -9.976 13.441 1.00 90.44 91 ALA A C 1
ATOM 734 O O . ALA A 1 91 ? -11.385 -10.726 13.739 1.00 90.44 91 ALA A O 1
ATOM 735 N N . HIS A 1 92 ? -9.897 -9.135 14.315 1.00 62.97 92 HIS A N 1
ATOM 736 C CA . HIS A 1 92 ? -10.339 -8.934 15.705 1.00 62.97 92 HIS A CA 1
ATOM 737 C C . HIS A 1 92 ? -11.188 -7.670 15.889 1.00 62.97 92 HIS A C 1
ATOM 739 O O . HIS A 1 92 ? -11.557 -7.356 17.035 1.00 62.97 92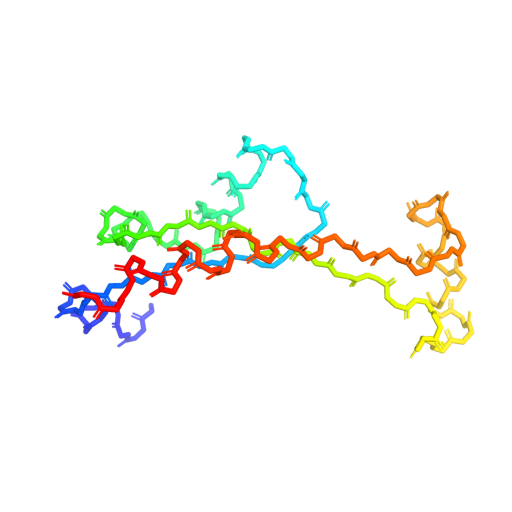 HIS A O 1
#